Protein AF-A0A401LUI2-F1 (afdb_monomer)

pLDDT: mean 83.81, std 9.73, range [51.19, 94.62]

Organism: NCBI:txid2447885

Structure (mmCIF, N/CA/C/O backbone):
data_AF-A0A401LUI2-F1
#
_entry.id   AF-A0A401LUI2-F1
#
loop_
_atom_site.group_PDB
_atom_site.id
_atom_site.type_symbol
_atom_site.label_atom_id
_atom_site.label_alt_id
_atom_site.label_comp_id
_atom_site.label_asym_id
_atom_site.label_entity_id
_atom_site.label_seq_id
_atom_site.pdbx_PDB_ins_code
_atom_site.Cartn_x
_atom_site.Cartn_y
_atom_site.Cartn_z
_atom_site.occupancy
_atom_site.B_iso_or_equiv
_atom_site.auth_seq_id
_atom_site.auth_comp_id
_atom_site.auth_asym_id
_atom_site.auth_atom_id
_atom_site.pdbx_PDB_model_num
ATOM 1 N N . MET A 1 1 ? 36.816 33.691 -19.413 1.00 52.97 1 MET A N 1
ATOM 2 C CA . MET A 1 1 ? 35.595 33.108 -20.011 1.00 52.97 1 MET A CA 1
ATOM 3 C C . MET A 1 1 ? 35.764 31.602 -19.999 1.00 52.97 1 MET A C 1
ATOM 5 O O . MET A 1 1 ? 36.746 31.129 -20.551 1.00 52.97 1 MET A O 1
ATOM 9 N N . VAL A 1 2 ? 34.893 30.861 -19.313 1.00 60.41 2 VAL A N 1
ATOM 10 C CA . VAL A 1 2 ? 34.919 29.391 -19.371 1.00 60.41 2 VAL A CA 1
ATOM 11 C C . VAL A 1 2 ? 34.183 28.984 -20.643 1.00 60.41 2 VAL A C 1
ATOM 13 O O . VAL A 1 2 ? 33.012 29.319 -20.804 1.00 60.41 2 VAL A O 1
ATOM 16 N 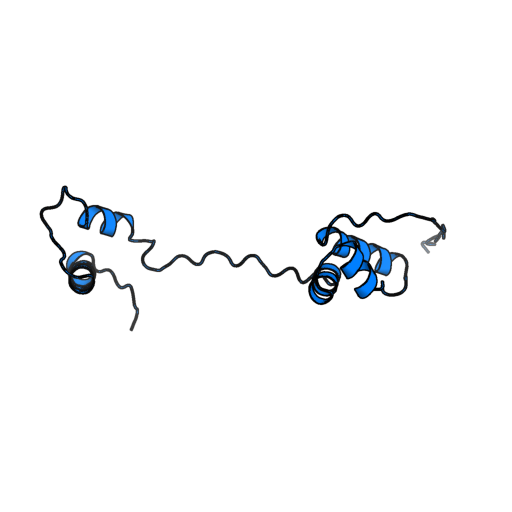N . ILE A 1 3 ? 34.879 28.324 -21.565 1.00 60.19 3 ILE A N 1
ATOM 17 C CA . ILE A 1 3 ? 34.274 27.770 -22.777 1.00 60.19 3 ILE A CA 1
ATOM 18 C C . ILE A 1 3 ? 33.823 26.354 -22.424 1.00 60.19 3 ILE A C 1
ATOM 20 O O . ILE A 1 3 ? 34.653 25.473 -22.219 1.00 60.19 3 ILE A O 1
ATOM 24 N N . ASN A 1 4 ? 32.511 26.140 -22.323 1.00 67.25 4 ASN A N 1
ATOM 25 C CA . ASN A 1 4 ? 31.960 24.791 -22.248 1.00 67.25 4 ASN A CA 1
ATOM 26 C C . ASN A 1 4 ? 31.992 24.181 -23.651 1.00 67.25 4 ASN A C 1
ATOM 28 O O . ASN A 1 4 ? 31.285 24.633 -24.549 1.00 67.25 4 ASN A O 1
ATOM 32 N N . MET A 1 5 ? 32.826 23.162 -23.834 1.00 74.38 5 MET A N 1
ATOM 33 C CA . MET A 1 5 ? 32.876 22.378 -25.062 1.00 74.38 5 MET A CA 1
ATOM 34 C C . MET A 1 5 ? 31.827 21.265 -24.979 1.00 74.38 5 MET A C 1
ATOM 36 O O . MET A 1 5 ? 31.950 20.353 -24.165 1.00 74.38 5 MET A O 1
ATOM 40 N N . ILE A 1 6 ? 30.782 21.355 -25.802 1.00 70.88 6 ILE A N 1
ATOM 41 C CA . ILE A 1 6 ? 29.720 20.345 -25.883 1.00 70.88 6 ILE A CA 1
ATOM 42 C C . ILE A 1 6 ? 30.080 19.381 -27.015 1.00 70.88 6 ILE A C 1
ATOM 44 O O . ILE A 1 6 ? 30.112 19.777 -28.178 1.00 70.88 6 ILE A O 1
ATOM 48 N N . TYR A 1 7 ? 30.360 18.123 -26.676 1.00 75.19 7 TYR A N 1
ATOM 49 C CA . TYR A 1 7 ? 30.565 17.049 -27.648 1.00 75.19 7 TYR A CA 1
ATOM 50 C C . TYR A 1 7 ? 29.266 16.251 -27.794 1.00 75.19 7 TYR A C 1
ATOM 52 O O . TYR A 1 7 ? 28.790 15.661 -26.826 1.00 75.19 7 TYR A O 1
ATOM 60 N N . MET A 1 8 ? 28.690 16.239 -28.996 1.00 63.62 8 MET A N 1
ATOM 61 C CA . MET A 1 8 ? 27.487 15.464 -29.308 1.00 63.62 8 MET A CA 1
ATOM 62 C C . MET A 1 8 ? 27.881 14.072 -29.802 1.00 63.62 8 MET A C 1
ATOM 64 O O . MET A 1 8 ? 28.540 13.943 -30.831 1.00 63.62 8 MET A O 1
ATOM 68 N N . ILE A 1 9 ? 27.466 13.030 -29.082 1.00 69.81 9 ILE A N 1
ATOM 69 C CA . ILE A 1 9 ? 27.685 11.629 -29.460 1.00 69.81 9 ILE A CA 1
ATOM 70 C C . ILE A 1 9 ? 26.316 10.995 -29.700 1.00 69.81 9 ILE A C 1
ATOM 72 O O . ILE A 1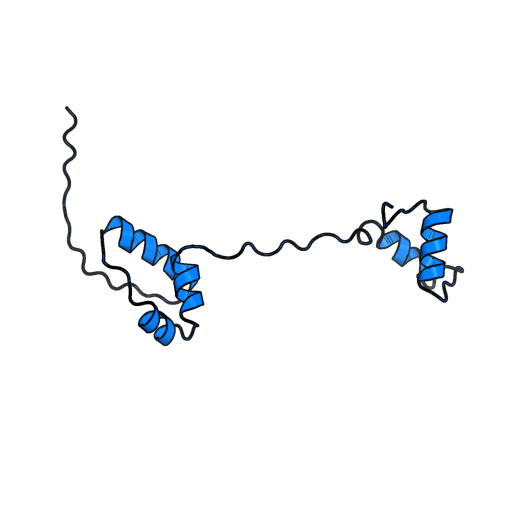 9 ? 25.449 11.048 -28.831 1.00 69.81 9 ILE A O 1
ATOM 76 N N . ASN A 1 10 ? 26.120 10.397 -30.875 1.00 63.28 10 ASN A N 1
ATOM 77 C CA . ASN A 1 10 ? 24.891 9.683 -31.210 1.00 63.28 10 ASN A CA 1
ATOM 78 C C . ASN A 1 10 ? 25.061 8.204 -30.835 1.00 63.28 10 ASN A C 1
ATOM 80 O O . ASN A 1 10 ? 25.787 7.474 -31.510 1.00 63.28 10 ASN A O 1
ATOM 84 N N . ILE A 1 11 ? 24.468 7.782 -29.717 1.00 67.69 11 ILE A N 1
ATOM 85 C CA . ILE A 1 11 ? 24.587 6.409 -29.214 1.00 67.69 11 ILE A CA 1
ATOM 86 C C . ILE A 1 11 ? 23.309 5.646 -29.570 1.00 67.69 11 ILE A C 1
ATOM 88 O O . ILE A 1 11 ? 22.253 5.882 -28.984 1.00 67.69 11 ILE A O 1
ATOM 92 N N . ASN A 1 12 ? 23.411 4.689 -30.492 1.00 65.62 12 ASN A N 1
ATOM 93 C CA . ASN A 1 12 ? 22.345 3.714 -30.716 1.00 65.62 12 ASN A CA 1
ATOM 94 C C . ASN A 1 12 ? 22.339 2.729 -29.542 1.00 65.62 12 ASN A C 1
ATOM 96 O O . ASN A 1 12 ? 23.217 1.873 -29.439 1.00 65.62 12 ASN A O 1
ATOM 100 N N . THR A 1 13 ? 21.375 2.884 -28.634 1.00 70.75 13 THR A N 1
ATOM 101 C CA . THR A 1 13 ? 21.223 2.028 -27.451 1.00 70.75 13 THR A CA 1
ATOM 102 C C . THR A 1 13 ? 19.873 1.332 -27.451 1.00 70.75 13 THR A C 1
ATOM 104 O O . THR A 1 13 ? 18.841 1.942 -27.723 1.00 70.75 13 THR A O 1
ATOM 107 N N . GLU A 1 14 ? 19.879 0.047 -27.112 1.00 77.19 14 GLU A N 1
ATOM 108 C CA . GLU A 1 14 ? 18.662 -0.712 -26.848 1.00 77.19 14 GLU A CA 1
ATOM 109 C C . GLU A 1 14 ? 18.291 -0.575 -25.368 1.00 77.19 14 GLU A C 1
ATOM 111 O O . GLU A 1 14 ? 19.095 -0.861 -24.476 1.00 77.19 14 GLU A O 1
ATOM 116 N N . ILE A 1 15 ? 17.065 -0.125 -25.090 1.00 79.50 15 ILE A N 1
ATOM 117 C CA . ILE A 1 15 ? 16.558 0.031 -23.723 1.00 79.50 15 ILE A CA 1
ATOM 118 C C . ILE A 1 15 ? 15.606 -1.123 -23.423 1.00 79.50 15 ILE A C 1
ATOM 120 O O . ILE A 1 15 ? 14.497 -1.188 -23.950 1.00 79.50 15 ILE A O 1
ATOM 124 N N . PHE A 1 16 ? 16.009 -2.009 -22.516 1.00 81.25 16 PHE A N 1
ATOM 125 C CA . PHE A 1 16 ? 15.157 -3.104 -22.058 1.00 81.25 16 PHE A CA 1
ATOM 126 C C . PHE A 1 16 ? 14.259 -2.652 -20.903 1.00 81.25 16 PHE A C 1
ATOM 128 O O . PHE A 1 16 ? 14.718 -2.474 -19.773 1.00 81.25 16 PHE A O 1
ATOM 135 N N . LEU A 1 17 ? 12.960 -2.513 -21.169 1.00 83.44 17 LEU A N 1
ATOM 136 C CA . LEU A 1 17 ? 11.947 -2.232 -20.151 1.00 83.44 17 LEU A CA 1
ATOM 137 C C . LEU A 1 17 ? 11.352 -3.552 -19.652 1.00 83.44 17 LEU A C 1
ATOM 139 O O . LEU A 1 17 ? 10.478 -4.128 -20.290 1.00 83.44 17 LEU A O 1
ATOM 143 N N . ARG A 1 18 ? 11.827 -4.050 -18.505 1.00 85.00 18 ARG A N 1
ATOM 144 C CA . ARG A 1 18 ? 11.314 -5.300 -17.907 1.00 85.00 18 ARG A CA 1
ATOM 145 C C . ARG A 1 18 ? 10.179 -5.048 -16.921 1.00 85.00 18 ARG A C 1
ATOM 147 O O . ARG A 1 18 ? 9.391 -5.945 -16.637 1.00 85.00 18 ARG A O 1
ATOM 154 N N . SER A 1 19 ? 10.113 -3.842 -16.358 1.00 88.19 19 SER A N 1
ATOM 155 C CA . SER A 1 19 ? 9.126 -3.481 -15.348 1.00 88.19 19 SER A CA 1
ATOM 156 C C . SER A 1 19 ? 8.604 -2.062 -15.532 1.00 88.19 19 SER A C 1
ATOM 158 O O . SER A 1 19 ? 9.293 -1.161 -16.002 1.00 88.19 19 SER A O 1
ATOM 160 N N . VAL A 1 20 ? 7.397 -1.825 -15.019 1.00 87.62 20 VAL A N 1
ATOM 161 C CA . VAL A 1 20 ? 6.779 -0.496 -14.932 1.00 87.62 20 VAL A CA 1
ATOM 162 C C . VAL A 1 20 ? 7.647 0.491 -14.126 1.00 87.62 20 VAL A C 1
ATOM 164 O O . VAL A 1 20 ? 7.602 1.696 -14.355 1.00 87.62 20 VAL A O 1
ATOM 167 N N . LYS A 1 21 ? 8.489 -0.005 -13.207 1.00 86.44 21 LYS A N 1
ATOM 168 C CA . LYS A 1 21 ? 9.443 0.822 -12.443 1.00 86.44 21 LYS A CA 1
ATOM 169 C C . LYS A 1 21 ? 10.531 1.454 -13.319 1.00 86.44 21 LYS A C 1
ATOM 171 O O . LYS A 1 21 ? 11.045 2.512 -12.961 1.00 86.44 21 LYS A O 1
ATOM 176 N N . ASP A 1 22 ? 10.857 0.842 -14.455 1.00 88.06 22 ASP A N 1
ATOM 177 C CA . ASP A 1 22 ? 11.899 1.334 -15.361 1.00 88.06 22 ASP A CA 1
ATOM 178 C C . ASP A 1 22 ? 11.428 2.545 -16.183 1.00 88.06 22 ASP A C 1
ATOM 180 O O . ASP A 1 22 ? 12.247 3.316 -16.679 1.00 88.06 22 ASP A O 1
ATOM 184 N N . LEU A 1 23 ? 10.115 2.792 -16.252 1.00 90.44 23 LEU A N 1
ATOM 185 C CA . LEU A 1 23 ? 9.537 3.912 -17.004 1.00 90.44 23 LEU A CA 1
ATOM 186 C C . LEU A 1 23 ? 9.950 5.285 -16.467 1.00 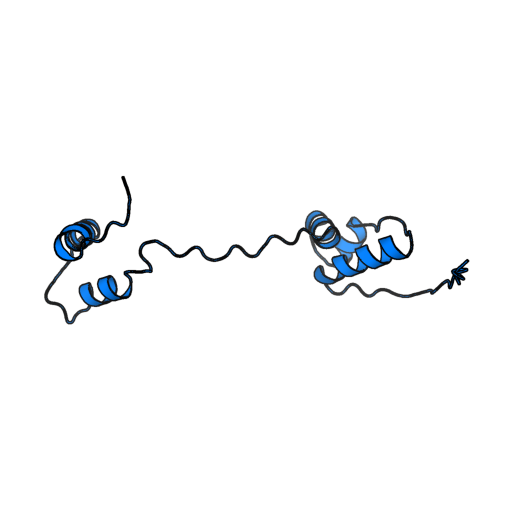90.44 23 LEU A C 1
ATOM 188 O O . LEU A 1 23 ? 10.047 6.235 -17.239 1.00 90.44 23 LEU A O 1
ATOM 192 N N . ASN A 1 24 ? 10.238 5.391 -15.169 1.00 87.44 24 ASN A N 1
ATOM 193 C CA . ASN A 1 24 ? 10.759 6.632 -14.598 1.00 87.44 24 ASN A CA 1
ATOM 194 C C . ASN A 1 24 ? 12.185 6.926 -15.106 1.00 87.44 24 ASN A C 1
ATOM 196 O O . ASN A 1 24 ? 12.540 8.071 -15.363 1.00 87.44 24 ASN A O 1
ATOM 200 N N . LYS A 1 25 ? 12.999 5.881 -15.318 1.00 87.56 25 LYS A N 1
ATOM 201 C CA . LYS A 1 25 ? 14.334 6.029 -15.919 1.00 87.56 25 LYS A CA 1
ATOM 202 C C . LYS A 1 25 ? 14.228 6.424 -17.390 1.00 87.56 25 LYS A C 1
ATOM 204 O O . LYS A 1 25 ? 14.989 7.270 -17.844 1.00 87.56 25 LYS A O 1
ATOM 209 N N . LEU A 1 26 ? 13.256 5.856 -18.110 1.00 89.38 26 LEU A N 1
ATOM 210 C CA . LEU A 1 26 ? 12.980 6.219 -19.501 1.00 89.38 26 LEU A CA 1
ATOM 211 C C . LEU A 1 26 ? 12.665 7.713 -19.641 1.00 89.38 26 LEU A C 1
ATOM 213 O O . LEU A 1 26 ? 13.176 8.350 -20.553 1.00 89.38 26 LEU A O 1
ATOM 217 N N . LYS A 1 27 ? 11.878 8.286 -18.722 1.00 90.31 27 LYS A N 1
ATOM 218 C CA . LYS A 1 27 ? 11.580 9.724 -18.724 1.00 90.31 27 LYS A CA 1
ATOM 219 C C . LYS A 1 27 ? 12.843 10.582 -18.634 1.00 90.31 27 LYS A C 1
ATOM 221 O O . LYS A 1 27 ? 13.006 11.487 -19.442 1.00 90.31 27 LYS A O 1
ATOM 226 N N . LEU A 1 28 ? 13.749 10.259 -17.708 1.00 87.75 28 LEU A N 1
ATOM 227 C CA . LEU A 1 28 ? 15.017 10.981 -17.558 1.00 87.75 28 LEU A CA 1
ATOM 228 C C . LEU A 1 28 ? 15.858 10.929 -18.840 1.00 87.75 28 LEU A C 1
ATOM 230 O O . LEU A 1 28 ? 16.420 11.938 -19.245 1.00 87.75 28 LEU A O 1
ATOM 234 N N . LEU A 1 29 ? 15.918 9.770 -19.501 1.00 87.62 29 LEU A N 1
ATOM 235 C CA . LEU A 1 29 ? 16.650 9.621 -20.762 1.00 87.62 29 LEU A CA 1
ATOM 236 C C . LEU A 1 29 ? 16.030 10.448 -21.891 1.00 87.62 29 LEU A C 1
ATOM 238 O O . LEU A 1 29 ? 16.761 11.073 -22.654 1.00 87.62 29 LEU A O 1
ATOM 242 N N . VAL A 1 30 ? 14.700 10.474 -21.980 1.00 89.12 30 VAL A N 1
ATOM 243 C CA . VAL A 1 30 ? 13.977 11.273 -22.976 1.00 89.12 30 VAL A CA 1
ATOM 244 C C . VAL A 1 30 ? 14.235 12.767 -22.765 1.00 89.12 30 VAL A C 1
ATOM 246 O O . VAL A 1 30 ? 14.510 13.476 -23.727 1.00 89.12 30 VAL A O 1
ATOM 249 N N . GLU A 1 31 ? 14.214 13.235 -21.515 1.00 88.12 31 GLU A N 1
ATOM 250 C CA . GLU A 1 31 ? 14.467 14.640 -21.168 1.00 88.12 31 GLU A CA 1
ATOM 251 C C . GLU A 1 31 ? 15.924 15.056 -21.418 1.00 88.12 31 GLU A C 1
ATOM 253 O O . GLU A 1 31 ? 16.164 16.105 -22.005 1.00 88.12 31 GLU A O 1
ATOM 258 N N . VAL A 1 32 ? 16.903 14.230 -21.030 1.00 86.31 32 VAL A N 1
ATOM 259 C CA . VAL A 1 32 ? 18.334 14.538 -21.220 1.00 86.31 32 VAL A CA 1
ATOM 260 C C . VAL A 1 32 ? 18.718 14.583 -22.700 1.00 86.31 32 VAL A C 1
ATOM 262 O O . VAL A 1 32 ? 19.550 15.399 -23.091 1.00 86.31 32 VAL A O 1
ATOM 265 N N . ASN A 1 33 ? 18.114 13.726 -23.525 1.00 83.62 33 ASN A N 1
ATOM 266 C CA . ASN A 1 33 ? 18.440 13.629 -24.947 1.00 83.62 33 ASN A CA 1
ATOM 267 C C . ASN A 1 33 ? 17.478 14.417 -25.855 1.00 83.62 33 ASN A C 1
ATOM 269 O O . ASN A 1 33 ? 17.602 14.324 -27.075 1.00 83.62 33 ASN A O 1
ATOM 273 N N . ASN A 1 34 ? 16.533 15.184 -25.292 1.00 84.69 34 ASN A N 1
ATOM 274 C CA . ASN A 1 34 ? 15.488 15.904 -26.034 1.00 84.69 34 ASN A CA 1
ATOM 275 C C . ASN A 1 34 ? 14.730 15.015 -27.039 1.00 84.69 34 ASN A C 1
ATOM 277 O O . ASN A 1 34 ? 14.466 15.421 -28.171 1.00 84.69 34 ASN A O 1
ATOM 281 N N . TRP A 1 35 ? 14.408 13.784 -26.642 1.00 85.69 35 TRP A N 1
ATOM 282 C CA . TRP A 1 35 ? 13.667 12.850 -27.488 1.00 85.69 35 TRP A CA 1
ATOM 283 C C . TRP A 1 35 ? 12.160 13.101 -27.444 1.00 85.69 35 TRP A C 1
ATOM 285 O O . TRP A 1 35 ? 11.613 13.647 -26.482 1.00 85.69 35 TRP A O 1
ATOM 295 N N . ASP A 1 36 ? 11.473 12.637 -28.487 1.00 87.44 36 ASP A N 1
ATOM 296 C CA . ASP A 1 36 ? 10.019 12.650 -28.532 1.00 87.44 36 ASP A CA 1
ATOM 297 C C . ASP A 1 36 ? 9.404 11.714 -27.491 1.00 87.44 36 ASP A C 1
ATOM 299 O O . ASP A 1 36 ? 9.979 10.715 -27.042 1.00 87.44 36 ASP A O 1
ATOM 303 N N . ARG A 1 37 ? 8.165 12.036 -27.116 1.00 87.12 37 ARG A N 1
ATOM 304 C CA . ARG A 1 37 ? 7.432 11.279 -26.107 1.00 87.12 37 ARG A CA 1
ATOM 305 C C . ARG A 1 37 ? 7.208 9.829 -26.567 1.00 87.12 37 ARG A C 1
ATOM 307 O O . ARG A 1 37 ? 6.646 9.614 -27.642 1.00 87.12 37 ARG A O 1
ATOM 314 N N . PRO A 1 38 ? 7.511 8.827 -25.722 1.00 90.69 38 PRO A N 1
ATOM 315 C CA . PRO A 1 38 ? 7.335 7.430 -26.094 1.00 90.69 38 PRO A CA 1
ATOM 316 C C . PRO A 1 38 ? 5.857 7.040 -26.241 1.00 90.69 38 PRO A C 1
ATOM 318 O O . PRO A 1 38 ? 4.963 7.566 -25.565 1.00 90.69 38 PRO A O 1
ATOM 321 N N . ASN A 1 39 ? 5.590 6.047 -27.092 1.00 93.56 39 ASN A N 1
ATOM 322 C CA . ASN A 1 39 ? 4.245 5.515 -27.294 1.00 93.56 39 ASN A CA 1
ATOM 323 C C . ASN A 1 39 ? 3.812 4.620 -26.121 1.00 93.56 39 ASN A C 1
ATOM 325 O O . ASN A 1 39 ? 4.043 3.411 -26.103 1.00 93.56 39 ASN A O 1
ATOM 329 N N . PHE A 1 40 ? 3.092 5.202 -25.162 1.00 94.06 40 PHE A N 1
ATOM 330 C CA . PHE A 1 40 ? 2.613 4.467 -23.986 1.00 94.06 40 PHE A CA 1
ATOM 331 C C . PHE A 1 40 ? 1.680 3.297 -24.294 1.00 94.06 40 PHE A C 1
ATOM 333 O O . PHE A 1 40 ? 1.592 2.381 -23.484 1.00 94.06 40 PHE A O 1
ATOM 340 N N . SER A 1 41 ? 0.960 3.319 -25.419 1.00 94.31 41 SER A N 1
ATOM 341 C CA . SER A 1 41 ? 0.049 2.220 -25.761 1.00 94.31 41 SER A CA 1
ATOM 342 C C . SER A 1 41 ? 0.816 0.994 -26.253 1.00 94.31 41 SER A C 1
ATOM 344 O O . SER A 1 41 ? 0.378 -0.122 -26.006 1.00 94.31 41 SER A O 1
ATOM 346 N N . ALA A 1 42 ? 1.953 1.187 -26.930 1.00 93.19 42 ALA A N 1
ATOM 347 C CA . ALA A 1 42 ? 2.835 0.091 -27.328 1.00 93.19 42 ALA A CA 1
ATOM 348 C C . ALA A 1 42 ? 3.492 -0.545 -26.094 1.00 93.19 42 ALA A C 1
ATOM 350 O O . ALA A 1 42 ? 3.313 -1.734 -25.850 1.00 93.19 42 ALA A O 1
ATOM 351 N N . ILE A 1 43 ? 4.097 0.288 -25.241 1.00 93.00 43 ILE A N 1
ATOM 352 C CA . ILE A 1 43 ? 4.728 -0.140 -23.983 1.00 93.00 43 ILE A CA 1
ATOM 353 C C . ILE A 1 43 ? 3.738 -0.889 -23.077 1.00 93.00 43 ILE A C 1
ATOM 355 O O . ILE A 1 43 ? 4.079 -1.893 -22.463 1.00 93.00 43 ILE A O 1
ATOM 359 N N . ALA A 1 44 ? 2.489 -0.422 -22.999 1.00 94.38 44 ALA A N 1
ATOM 360 C CA . ALA A 1 44 ? 1.433 -1.073 -22.226 1.00 94.38 44 ALA A CA 1
ATOM 361 C C . ALA A 1 44 ? 1.143 -2.508 -22.692 1.00 94.38 44 ALA A C 1
ATOM 363 O O . ALA A 1 44 ? 0.951 -3.388 -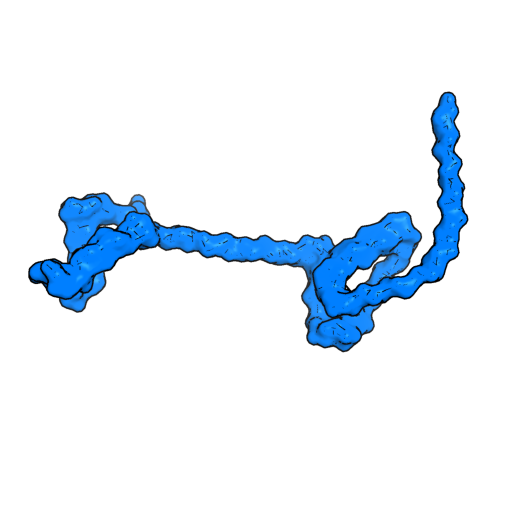21.856 1.00 94.38 44 ALA A O 1
ATOM 364 N N . ARG A 1 45 ? 1.132 -2.751 -24.010 1.00 94.62 45 ARG A N 1
ATOM 365 C CA . ARG A 1 45 ? 0.902 -4.088 -24.577 1.00 94.62 45 ARG A CA 1
ATOM 366 C C . ARG A 1 45 ? 2.073 -5.022 -24.299 1.00 94.62 45 ARG A C 1
ATOM 368 O O . ARG A 1 45 ? 1.836 -6.152 -23.894 1.00 94.62 45 ARG A O 1
ATOM 375 N N . GLU A 1 46 ? 3.303 -4.539 -24.463 1.00 92.06 46 GLU A N 1
ATOM 376 C CA . GLU A 1 46 ? 4.517 -5.323 -24.192 1.00 92.06 46 GLU A CA 1
ATOM 377 C C . GLU A 1 46 ? 4.648 -5.694 -22.712 1.00 92.06 46 GLU A C 1
ATOM 379 O O . GLU A 1 46 ? 4.972 -6.829 -22.379 1.00 92.06 46 GLU A O 1
ATOM 384 N N . LEU A 1 47 ? 4.343 -4.753 -21.814 1.00 91.31 47 LEU A N 1
ATOM 385 C CA . LEU A 1 47 ? 4.395 -4.975 -20.368 1.00 91.31 47 LEU A CA 1
ATOM 386 C C . LEU A 1 47 ? 3.136 -5.659 -19.804 1.00 91.31 47 LEU A C 1
ATOM 388 O O . LEU A 1 47 ? 3.110 -5.982 -18.617 1.00 91.31 47 LEU A O 1
ATOM 392 N N . GLY A 1 48 ? 2.079 -5.838 -20.604 1.00 92.75 48 GLY A N 1
ATOM 393 C CA . GLY A 1 48 ? 0.808 -6.418 -20.159 1.00 92.75 48 GLY A CA 1
ATOM 394 C C . GLY A 1 48 ? 0.079 -5.599 -19.083 1.00 92.75 48 GLY A C 1
ATOM 395 O O . GLY A 1 48 ? -0.596 -6.165 -18.226 1.00 92.75 48 GLY A O 1
ATOM 396 N N . VAL A 1 49 ? 0.221 -4.269 -19.087 1.00 92.69 49 VAL A N 1
ATOM 397 C CA . VAL A 1 49 ? -0.370 -3.367 -18.078 1.00 92.69 49 VAL A CA 1
ATOM 398 C C . VAL A 1 49 ? -1.249 -2.294 -18.712 1.00 92.69 49 VAL A C 1
ATOM 400 O O . VAL A 1 49 ? -1.080 -1.928 -19.869 1.00 92.69 49 VAL A O 1
ATOM 403 N N . ASP A 1 50 ? -2.178 -1.728 -17.939 1.00 94.12 50 ASP A N 1
ATOM 404 C CA . ASP A 1 50 ? -3.025 -0.630 -18.416 1.00 94.12 50 ASP A CA 1
ATOM 405 C C . ASP A 1 50 ? -2.203 0.616 -18.813 1.00 94.12 50 ASP A C 1
ATOM 407 O O . ASP A 1 50 ? -1.271 1.027 -18.111 1.00 94.12 50 ASP A O 1
ATOM 411 N N . ARG A 1 51 ? -2.595 1.288 -19.905 1.00 94.50 51 ARG A N 1
ATOM 412 C CA . ARG A 1 51 ? -1.917 2.495 -20.415 1.00 94.50 51 ARG A CA 1
ATOM 413 C C . ARG A 1 51 ? -1.809 3.601 -19.359 1.00 94.50 51 ARG A C 1
ATOM 415 O O . ARG A 1 51 ? -0.810 4.323 -19.330 1.00 94.50 51 ARG A O 1
ATOM 422 N N . ARG A 1 52 ? -2.823 3.780 -18.502 1.00 92.44 52 ARG A N 1
ATOM 423 C CA . ARG A 1 52 ? -2.800 4.809 -17.447 1.00 92.44 52 ARG A CA 1
ATOM 424 C C . ARG A 1 52 ? -1.748 4.471 -16.399 1.00 92.44 52 ARG A C 1
ATOM 426 O O . ARG A 1 52 ? -1.107 5.383 -15.886 1.00 92.44 52 ARG A O 1
ATOM 433 N N . THR A 1 53 ? -1.532 3.185 -16.130 1.00 91.88 53 THR A N 1
ATOM 434 C CA . THR A 1 53 ? -0.454 2.706 -15.258 1.00 91.88 53 THR A CA 1
ATOM 435 C C . THR A 1 53 ? 0.910 3.051 -15.849 1.00 91.88 53 THR A C 1
ATOM 437 O O . THR A 1 53 ? 1.708 3.676 -15.159 1.00 91.88 53 THR A O 1
ATOM 440 N N . VAL A 1 54 ? 1.150 2.773 -17.136 1.00 93.81 54 VAL A N 1
ATOM 441 C CA . VAL A 1 54 ? 2.399 3.165 -17.823 1.00 93.81 54 VAL A CA 1
ATOM 442 C C . VAL A 1 54 ? 2.641 4.668 -17.710 1.00 93.81 54 VAL A C 1
ATOM 444 O O . VAL A 1 54 ? 3.688 5.091 -17.227 1.00 93.81 54 VAL A O 1
ATOM 447 N N . LYS A 1 55 ? 1.647 5.485 -18.086 1.00 93.00 55 LYS A N 1
ATOM 448 C CA . LYS A 1 55 ? 1.757 6.950 -18.034 1.00 93.00 55 LYS A CA 1
ATOM 449 C C . LYS A 1 55 ? 2.068 7.446 -16.618 1.00 93.00 55 LYS A C 1
ATOM 451 O O . LYS A 1 55 ? 2.956 8.265 -16.436 1.00 93.00 55 LYS A O 1
ATOM 456 N N . LYS A 1 56 ? 1.372 6.918 -15.613 1.00 91.31 56 LYS A N 1
ATOM 457 C CA . LYS A 1 56 ? 1.554 7.294 -14.208 1.00 91.31 56 LYS A CA 1
ATOM 458 C C . LYS A 1 56 ? 2.964 6.993 -13.693 1.00 91.31 56 LYS A C 1
ATOM 460 O O . LYS A 1 56 ? 3.546 7.815 -12.993 1.00 91.31 56 LYS A O 1
ATOM 465 N N . TYR A 1 57 ? 3.505 5.823 -14.025 1.00 91.31 57 TYR A N 1
ATOM 466 C CA . TYR A 1 57 ? 4.864 5.447 -13.631 1.00 91.31 57 TYR A CA 1
ATOM 467 C C . TYR A 1 57 ? 5.936 6.201 -14.419 1.00 91.31 57 TYR A C 1
ATOM 469 O O . TYR A 1 57 ? 6.967 6.533 -13.843 1.00 91.31 57 TYR A O 1
ATOM 477 N N . TYR A 1 58 ? 5.681 6.503 -15.695 1.00 92.31 58 TYR A N 1
ATOM 478 C CA . TYR A 1 58 ? 6.528 7.387 -16.493 1.00 92.31 58 TYR A CA 1
ATOM 479 C C . TYR A 1 58 ? 6.589 8.789 -15.882 1.00 92.31 58 TYR A C 1
ATOM 481 O O . TYR A 1 58 ? 7.669 9.325 -15.681 1.00 92.31 58 TYR A O 1
ATOM 489 N N . ASP A 1 59 ? 5.441 9.366 -15.515 1.00 89.81 59 ASP A N 1
ATOM 490 C CA . ASP A 1 59 ? 5.366 10.713 -14.943 1.00 89.81 59 ASP A CA 1
ATOM 491 C C . ASP A 1 59 ? 5.944 10.790 -13.508 1.00 89.81 59 ASP A C 1
ATOM 493 O O . ASP A 1 59 ? 6.188 11.892 -13.016 1.00 89.81 59 ASP A O 1
ATOM 497 N N . GLY A 1 60 ? 6.211 9.647 -12.860 1.00 84.00 60 GLY A N 1
ATOM 498 C CA . GLY A 1 60 ? 6.756 9.562 -11.500 1.00 84.00 60 GLY A CA 1
ATOM 499 C C . GLY A 1 60 ? 5.702 9.658 -10.390 1.00 84.00 60 GLY A C 1
ATOM 500 O O . GLY A 1 60 ? 6.052 9.706 -9.211 1.00 84.00 60 GLY A O 1
ATOM 501 N N . ASP A 1 61 ? 4.409 9.634 -10.731 1.00 75.81 61 ASP A N 1
ATOM 502 C CA . ASP A 1 61 ? 3.289 9.739 -9.783 1.00 75.81 61 ASP A CA 1
ATOM 503 C C . ASP A 1 61 ? 2.979 8.386 -9.113 1.00 75.81 61 ASP A C 1
ATOM 505 O O . ASP A 1 61 ? 1.870 7.842 -9.153 1.00 75.81 61 ASP A O 1
ATOM 509 N N . ILE A 1 62 ? 3.992 7.772 -8.503 1.00 75.81 62 ILE A N 1
ATOM 510 C CA . ILE A 1 62 ? 3.806 6.551 -7.723 1.00 75.81 62 ILE A CA 1
ATOM 511 C C . ILE A 1 62 ? 3.132 6.960 -6.413 1.00 75.81 62 ILE A C 1
ATOM 513 O O . ILE A 1 62 ? 3.757 7.553 -5.534 1.00 75.81 62 ILE A O 1
ATOM 517 N N . LYS A 1 63 ? 1.832 6.648 -6.286 1.00 70.31 63 LYS A N 1
ATOM 518 C CA . LYS A 1 63 ? 1.058 6.874 -5.054 1.00 70.31 63 LYS A CA 1
ATOM 519 C C . LYS A 1 63 ? 1.897 6.444 -3.850 1.00 70.31 63 LYS A C 1
ATOM 521 O O . LYS A 1 63 ? 2.299 5.284 -3.766 1.00 70.31 63 LYS A O 1
ATOM 526 N N . LYS A 1 64 ? 2.106 7.369 -2.908 1.00 68.75 64 LYS A N 1
ATOM 527 C CA . LYS A 1 64 ? 2.694 7.058 -1.601 1.00 68.75 64 LYS A CA 1
ATOM 528 C C . LYS A 1 64 ? 1.956 5.851 -1.026 1.00 68.75 64 LYS A C 1
ATOM 530 O O . LYS A 1 64 ? 0.721 5.848 -0.996 1.00 68.75 64 LYS A O 1
ATOM 535 N N . VAL A 1 65 ? 2.704 4.840 -0.582 1.00 76.50 65 VAL A N 1
ATOM 536 C CA . VAL A 1 65 ? 2.131 3.736 0.193 1.00 76.50 65 VAL A CA 1
ATOM 537 C C . VAL A 1 65 ? 1.352 4.376 1.336 1.00 76.50 65 VAL A C 1
ATOM 539 O O . VAL A 1 65 ? 1.907 5.174 2.098 1.00 76.50 65 VAL A O 1
ATOM 542 N N . ARG A 1 66 ? 0.041 4.114 1.402 1.00 74.38 66 ARG A N 1
ATOM 543 C CA . ARG A 1 66 ? -0.782 4.620 2.501 1.00 74.38 66 ARG A CA 1
ATOM 544 C C . ARG A 1 66 ? -0.195 4.034 3.778 1.00 74.38 66 ARG A C 1
ATOM 546 O O . ARG A 1 66 ? -0.258 2.825 3.973 1.00 74.38 66 ARG A O 1
ATOM 553 N N . LYS A 1 67 ? 0.405 4.880 4.617 1.00 77.44 67 LYS A N 1
ATOM 554 C CA . LYS A 1 67 ? 0.840 4.460 5.950 1.00 77.44 67 LYS A CA 1
ATOM 555 C C . LYS A 1 67 ? -0.391 3.936 6.687 1.00 77.44 67 LYS A C 1
ATOM 557 O O . LYS A 1 67 ? -1.434 4.595 6.665 1.00 77.44 67 LYS A O 1
ATOM 562 N N . SER A 1 68 ? -0.278 2.769 7.313 1.00 79.62 68 SER A N 1
ATOM 563 C CA . SER A 1 68 ? -1.313 2.270 8.213 1.00 79.62 68 SER A CA 1
ATOM 564 C C . SER A 1 68 ? -1.494 3.296 9.327 1.00 79.62 68 SER A C 1
ATOM 566 O O . SER A 1 68 ? -0.567 3.590 10.083 1.00 79.62 68 SER A O 1
ATOM 568 N N . LYS A 1 69 ? -2.673 3.915 9.383 1.00 82.31 69 LYS A N 1
ATOM 569 C CA . LYS A 1 69 ? -2.996 4.861 10.445 1.00 82.31 69 LYS A CA 1
ATOM 570 C C . LYS A 1 69 ? -3.298 4.054 11.701 1.00 82.31 69 LYS A C 1
ATOM 572 O O . LYS A 1 69 ? -4.229 3.255 11.677 1.00 82.31 69 LYS A O 1
ATOM 577 N N . LYS A 1 70 ? -2.536 4.295 12.771 1.00 84.69 70 LYS A N 1
ATOM 578 C CA . LYS A 1 70 ? -2.814 3.729 14.094 1.00 84.69 70 LYS A CA 1
ATOM 579 C C . LYS A 1 70 ? -4.246 4.090 14.505 1.00 84.69 70 LYS A C 1
ATOM 581 O O . LYS A 1 70 ? -4.636 5.263 14.434 1.00 84.69 70 LYS A O 1
ATOM 586 N N . SER A 1 71 ? -5.041 3.090 14.864 1.00 83.50 71 SER A N 1
ATOM 587 C CA . SER A 1 71 ? -6.353 3.296 15.466 1.00 83.50 71 SER A CA 1
ATOM 588 C C . SER A 1 71 ? -6.177 3.844 16.877 1.00 83.50 71 SER A C 1
ATOM 590 O O . SER A 1 71 ? -5.197 3.561 17.558 1.00 83.50 71 SER A O 1
ATOM 592 N N . LYS A 1 72 ? -7.168 4.590 17.366 1.00 83.25 72 LYS A N 1
ATOM 593 C CA . LYS A 1 72 ? -7.166 5.080 18.753 1.00 83.25 72 LYS A CA 1
ATOM 594 C C . LYS A 1 72 ? -7.249 3.951 19.785 1.00 83.25 72 LYS A C 1
ATOM 596 O O . LYS A 1 72 ? -6.998 4.188 20.956 1.00 83.25 72 LYS A O 1
ATOM 601 N N . ILE A 1 73 ? -7.675 2.761 19.359 1.00 84.31 73 ILE A N 1
ATOM 602 C CA . ILE A 1 73 ? -7.799 1.574 20.213 1.00 84.31 73 ILE A CA 1
ATOM 603 C C . ILE A 1 73 ? -6.457 0.845 20.331 1.00 84.31 73 ILE A C 1
ATOM 605 O O . ILE A 1 73 ? -6.227 0.188 21.338 1.00 84.31 73 ILE A O 1
ATOM 609 N N . ASP A 1 74 ? -5.559 1.001 19.353 1.00 87.38 74 ASP A N 1
ATOM 610 C CA . ASP A 1 74 ? -4.290 0.264 19.310 1.00 87.38 74 ASP A CA 1
ATOM 611 C C . ASP A 1 74 ? -3.400 0.589 20.519 1.00 87.38 74 ASP A C 1
ATOM 613 O O . ASP A 1 74 ? -2.659 -0.268 20.981 1.00 87.38 74 ASP A O 1
ATOM 617 N N . ASP A 1 75 ? -3.496 1.807 21.066 1.00 88.31 75 ASP A N 1
ATOM 618 C CA . ASP A 1 75 ? -2.803 2.206 22.304 1.00 88.31 75 ASP A CA 1
ATOM 619 C C . ASP A 1 75 ? -3.280 1.432 23.547 1.00 88.31 75 ASP A C 1
ATOM 621 O O . ASP A 1 75 ? -2.589 1.395 24.559 1.00 88.31 75 ASP A O 1
ATOM 625 N N . PHE A 1 76 ? -4.467 0.827 23.484 1.00 89.25 76 PHE A N 1
ATOM 626 C CA . PHE A 1 76 ? -5.126 0.152 24.604 1.00 89.25 76 PHE A CA 1
ATOM 627 C C . PHE A 1 76 ? -5.308 -1.347 24.363 1.00 89.25 76 PHE A C 1
ATOM 629 O O . PHE A 1 76 ? -6.039 -1.995 25.114 1.00 89.25 76 PHE A O 1
ATOM 636 N N . TYR A 1 77 ? -4.670 -1.895 23.326 1.00 90.31 77 TYR A N 1
ATOM 637 C CA . TYR A 1 77 ? -4.815 -3.297 22.950 1.00 90.31 77 TYR A CA 1
ATOM 638 C C . TYR A 1 77 ? -4.477 -4.231 24.116 1.00 90.31 77 TYR A C 1
ATOM 640 O O . TYR A 1 77 ? -5.284 -5.090 24.454 1.00 90.31 77 TYR A O 1
ATOM 648 N N . ASP A 1 78 ? -3.355 -3.994 24.796 1.00 91.50 78 ASP A N 1
ATOM 649 C CA . ASP A 1 78 ? -2.898 -4.840 25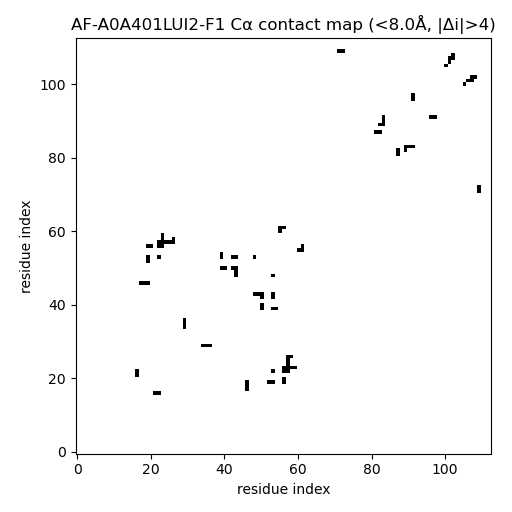.904 1.00 91.50 78 ASP A CA 1
ATOM 650 C C . ASP A 1 78 ? -3.870 -4.814 27.089 1.00 91.50 78 ASP A C 1
ATOM 652 O O . ASP A 1 78 ? -4.176 -5.848 27.679 1.00 91.50 78 ASP A O 1
ATOM 656 N N . ILE A 1 79 ? -4.428 -3.637 27.395 1.00 89.81 79 ILE A N 1
ATOM 657 C CA . ILE A 1 79 ? -5.419 -3.469 28.465 1.00 89.81 79 ILE A CA 1
ATOM 658 C C . ILE A 1 79 ? -6.698 -4.236 28.124 1.00 89.81 79 ILE A C 1
ATOM 660 O O . ILE A 1 79 ? -7.250 -4.930 28.974 1.00 89.81 79 ILE A O 1
ATOM 664 N N . ILE A 1 80 ? -7.177 -4.111 26.884 1.00 90.25 80 ILE A N 1
ATOM 665 C CA . ILE A 1 80 ? -8.385 -4.803 26.423 1.00 90.25 80 ILE A CA 1
ATOM 666 C C . ILE A 1 80 ? -8.155 -6.316 26.394 1.00 90.25 80 ILE A C 1
ATOM 668 O O . ILE A 1 80 ? -9.030 -7.063 26.817 1.00 90.25 80 ILE A O 1
ATOM 672 N N . SER A 1 81 ? -6.983 -6.755 25.934 1.00 91.69 81 SER A N 1
ATOM 673 C CA . SER A 1 81 ? -6.597 -8.165 25.879 1.00 91.69 81 SER A CA 1
ATOM 674 C C . SER A 1 81 ? -6.551 -8.781 27.278 1.00 91.69 81 SER A C 1
ATOM 676 O O . SER A 1 81 ? -7.155 -9.822 27.512 1.00 91.69 81 SER A O 1
ATOM 678 N N . SER A 1 82 ? -5.931 -8.089 28.240 1.00 90.69 82 SER A N 1
ATOM 679 C CA . SER A 1 82 ? -5.897 -8.521 29.641 1.00 90.69 82 SER A CA 1
ATOM 680 C C . SER A 1 82 ? -7.300 -8.627 30.248 1.00 90.69 82 SER A C 1
ATOM 682 O O . SER A 1 82 ? -7.596 -9.625 30.891 1.00 90.69 82 SER A O 1
ATOM 684 N N . LEU A 1 83 ? -8.186 -7.655 29.992 1.00 89.94 83 LEU A N 1
ATOM 685 C CA . LEU A 1 83 ? -9.569 -7.644 30.500 1.00 89.94 83 LEU A CA 1
ATOM 686 C C . LEU A 1 83 ? -10.491 -8.696 29.875 1.00 89.94 83 LEU A C 1
ATOM 688 O O . LEU A 1 83 ? -11.558 -8.962 30.414 1.00 89.94 83 LEU A O 1
ATOM 692 N N . LEU A 1 84 ? -10.135 -9.213 28.701 1.00 89.88 84 LEU A N 1
ATOM 693 C CA . LEU A 1 84 ? -10.882 -10.262 28.006 1.00 89.88 84 LEU A CA 1
ATOM 694 C C . LEU A 1 84 ? -10.212 -11.636 28.152 1.00 89.88 84 LEU A C 1
ATOM 696 O O . LEU A 1 84 ? -10.667 -12.600 27.536 1.00 89.88 84 LEU A O 1
ATOM 700 N N . SER A 1 85 ? -9.135 -11.726 28.936 1.00 90.50 85 SER A N 1
ATOM 701 C CA . SER A 1 85 ? -8.446 -12.983 29.211 1.00 90.50 85 SER A CA 1
ATOM 702 C C . SER A 1 85 ? -9.305 -13.888 30.093 1.00 90.50 85 SER A C 1
ATOM 704 O O . SER A 1 85 ? -9.993 -13.418 31.001 1.00 90.50 85 SER A O 1
ATOM 706 N N . ALA A 1 86 ? -9.203 -15.200 29.871 1.00 82.69 86 ALA A N 1
ATOM 707 C CA . ALA A 1 86 ? -9.887 -16.223 30.665 1.00 82.69 86 ALA A CA 1
ATOM 708 C C . ALA A 1 86 ? -9.443 -16.251 32.140 1.00 82.69 86 ALA A C 1
ATOM 710 O O . ALA A 1 86 ? -10.131 -16.824 32.976 1.00 82.69 86 ALA A O 1
ATOM 711 N N . GLU A 1 87 ? -8.305 -15.630 32.454 1.00 82.81 87 GLU A N 1
ATOM 712 C CA . GLU A 1 87 ? -7.782 -15.489 33.818 1.00 82.81 87 GLU A CA 1
ATOM 713 C C . GLU A 1 87 ? -8.514 -14.413 34.632 1.00 82.81 87 GLU A C 1
ATOM 715 O O . GLU A 1 87 ? -8.314 -14.311 35.839 1.00 82.81 87 GLU A O 1
ATOM 720 N N . THR A 1 88 ? -9.335 -13.581 33.985 1.00 81.88 88 THR A N 1
ATOM 721 C CA . THR A 1 88 ? -10.067 -12.510 34.663 1.00 81.88 88 THR A CA 1
ATOM 722 C C . THR A 1 88 ? -11.499 -12.921 34.986 1.00 81.88 88 THR A C 1
ATOM 724 O O . THR A 1 88 ? -12.238 -13.384 34.122 1.00 81.88 88 THR A O 1
ATOM 727 N N . ASP A 1 89 ? -11.932 -12.653 36.220 1.00 81.62 89 ASP A N 1
ATOM 728 C CA . ASP A 1 89 ? -13.315 -12.901 36.664 1.00 81.62 89 ASP A CA 1
ATOM 729 C C . ASP A 1 89 ? -14.336 -11.933 36.025 1.00 81.62 89 ASP A C 1
ATOM 731 O O . ASP A 1 89 ? -15.551 -12.063 36.201 1.00 81.62 89 ASP A O 1
ATOM 735 N N . GLN A 1 90 ? -13.864 -10.910 35.303 1.00 81.81 90 GLN A N 1
ATOM 736 C CA . GLN A 1 90 ? -14.712 -9.898 34.679 1.00 81.81 90 GLN A CA 1
ATOM 737 C C . GLN A 1 90 ? -15.220 -10.352 33.311 1.00 81.81 90 GLN A C 1
ATOM 739 O O . GLN A 1 90 ? -14.491 -10.380 32.326 1.00 81.81 90 GLN A O 1
ATOM 744 N N . ILE A 1 91 ? -16.527 -10.607 33.228 1.00 86.44 91 ILE A N 1
ATOM 745 C CA . ILE A 1 91 ? -17.190 -11.006 31.983 1.00 86.44 91 ILE A CA 1
ATOM 746 C C . ILE A 1 91 ? -17.932 -9.813 31.369 1.00 86.44 91 ILE A C 1
ATOM 748 O O . ILE A 1 91 ? -18.883 -9.271 31.942 1.00 86.44 91 ILE A O 1
ATOM 752 N N . PHE A 1 92 ? -17.542 -9.429 30.151 1.00 89.50 92 PHE A N 1
ATOM 753 C CA . PHE A 1 92 ? -18.215 -8.388 29.370 1.00 89.50 92 PHE A CA 1
ATOM 754 C C . PHE A 1 92 ? -19.070 -8.997 28.253 1.00 89.50 92 PHE A C 1
ATOM 756 O O . PHE A 1 92 ? -18.594 -9.219 27.144 1.00 89.50 92 PHE A O 1
ATOM 763 N N . TYR A 1 93 ? -20.366 -9.186 28.511 1.00 88.94 93 TYR A N 1
ATOM 764 C CA . TYR A 1 93 ? -21.311 -9.733 27.521 1.00 88.94 93 TYR A CA 1
ATOM 765 C C . TYR A 1 93 ? -21.448 -8.887 26.244 1.00 88.94 93 TYR A C 1
ATOM 767 O O . TYR A 1 93 ? -21.739 -9.413 25.173 1.00 88.94 93 TYR A O 1
ATOM 775 N N . TYR A 1 94 ? -21.234 -7.571 26.340 1.00 92.31 94 TYR A N 1
ATOM 776 C CA . TYR A 1 94 ? -21.379 -6.647 25.216 1.00 92.31 94 TYR A CA 1
ATOM 777 C C . TYR A 1 94 ? -20.188 -5.698 25.106 1.00 92.31 94 TYR A C 1
ATOM 779 O O . TYR A 1 94 ? -19.679 -5.185 26.105 1.00 92.31 94 TYR A O 1
ATOM 787 N N . LYS A 1 95 ? -19.830 -5.340 23.866 1.00 88.94 95 LYS A N 1
ATOM 788 C CA . LYS A 1 95 ? -18.795 -4.327 23.576 1.00 88.94 95 LYS A CA 1
ATOM 789 C C . LYS A 1 95 ? -19.091 -2.976 24.241 1.00 88.94 95 LYS A C 1
ATOM 791 O O . LYS A 1 95 ? -18.174 -2.274 24.654 1.00 88.94 95 LYS A O 1
ATOM 796 N N . SER A 1 96 ? -20.367 -2.617 24.381 1.00 89.62 96 SER A N 1
ATOM 797 C CA . SER A 1 96 ? -20.802 -1.394 25.065 1.00 89.62 96 SER A CA 1
ATOM 798 C C . SER A 1 96 ? -20.504 -1.418 26.568 1.00 89.62 96 SER A C 1
ATOM 800 O O . SER A 1 96 ? -20.146 -0.383 27.126 1.00 89.62 96 SER A O 1
ATOM 802 N N . HIS A 1 97 ? -20.615 -2.579 27.222 1.00 91.69 97 HIS A N 1
ATOM 803 C CA . HIS A 1 97 ? -20.286 -2.740 28.640 1.0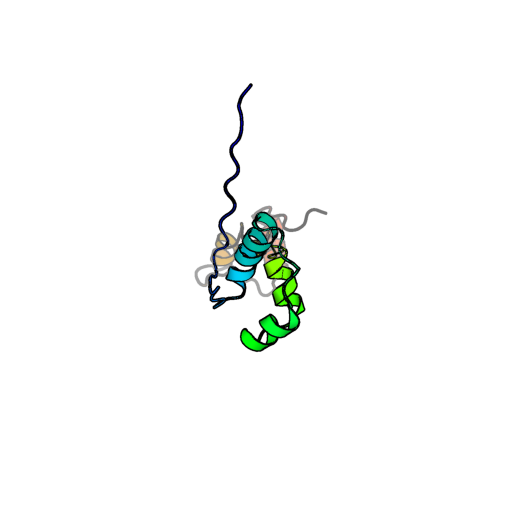0 91.69 97 HIS A CA 1
ATOM 804 C C . HIS A 1 97 ? -18.782 -2.603 28.865 1.00 91.69 97 HIS A C 1
ATOM 806 O O . HIS A 1 97 ? -18.377 -1.821 29.723 1.00 91.69 97 HIS A O 1
ATOM 812 N N . LEU A 1 98 ? -17.969 -3.258 28.028 1.00 90.50 98 LEU A N 1
ATOM 813 C CA . LEU A 1 98 ? -16.517 -3.077 28.028 1.00 90.50 98 LEU A CA 1
ATOM 814 C C . LEU A 1 98 ? -16.146 -1.600 27.831 1.00 90.50 98 LEU A C 1
ATOM 816 O O . LEU A 1 98 ? -15.364 -1.051 28.598 1.00 90.50 98 LEU A O 1
ATOM 820 N N . TYR A 1 99 ? -16.756 -0.912 26.861 1.00 89.81 99 TYR A N 1
ATOM 821 C CA . TYR A 1 99 ? -16.491 0.511 26.637 1.00 89.81 99 TYR A CA 1
ATOM 822 C C . TYR A 1 99 ? -16.844 1.379 27.855 1.00 89.81 99 TYR A C 1
ATOM 824 O O . TYR A 1 99 ? -16.037 2.208 28.269 1.00 89.81 99 TYR A O 1
ATOM 832 N N . ARG A 1 100 ? -18.020 1.178 28.466 1.00 89.19 100 ARG A N 1
ATOM 833 C CA . ARG A 1 100 ? -18.422 1.901 29.689 1.00 89.19 100 ARG A CA 1
ATOM 834 C C . ARG A 1 100 ? -17.437 1.659 30.831 1.00 89.19 100 ARG A C 1
ATOM 836 O O . ARG A 1 100 ? -17.082 2.608 31.524 1.00 89.19 100 ARG A O 1
ATOM 843 N N . TYR A 1 101 ? -16.971 0.423 30.991 1.00 90.69 101 TYR A N 1
ATOM 844 C CA . TYR A 1 101 ? -15.961 0.065 31.983 1.00 90.69 101 TYR A CA 1
ATOM 845 C C . TYR A 1 101 ? -14.621 0.768 31.720 1.00 90.69 101 TYR A C 1
ATOM 847 O O . TYR A 1 101 ? -14.088 1.426 32.611 1.00 90.69 101 TYR A O 1
ATOM 855 N N . LEU A 1 102 ? -14.113 0.725 30.484 1.00 89.38 102 LEU A N 1
ATOM 856 C CA . LEU A 1 102 ? -12.868 1.396 30.086 1.00 89.38 102 LEU A CA 1
ATOM 857 C C . LEU A 1 102 ? -12.928 2.918 30.300 1.00 89.38 102 LEU A C 1
ATOM 859 O O . LEU A 1 102 ? -11.944 3.532 30.715 1.00 89.38 102 LEU A O 1
ATOM 863 N N . VAL A 1 103 ? -14.085 3.535 30.051 1.00 89.75 103 VAL A N 1
ATOM 864 C CA . VAL A 1 103 ? -14.306 4.966 30.302 1.00 89.75 103 VAL A CA 1
ATOM 865 C C . VAL A 1 103 ? -14.358 5.266 31.804 1.00 89.75 103 VAL A C 1
ATOM 867 O O . VAL A 1 103 ? -13.789 6.270 32.233 1.00 89.75 103 VAL A O 1
ATOM 870 N N . ARG A 1 104 ? -15.024 4.419 32.602 1.00 87.12 104 ARG A N 1
ATOM 871 C CA . ARG A 1 104 ? -15.230 4.634 34.044 1.00 87.12 104 ARG A CA 1
ATOM 872 C C . ARG A 1 104 ? -13.964 4.376 34.860 1.00 87.12 104 ARG A C 1
ATOM 874 O O . ARG A 1 104 ? -13.534 5.256 35.596 1.00 87.12 104 ARG A O 1
ATOM 881 N N . GLU A 1 105 ? -13.364 3.200 34.700 1.00 87.25 105 GLU A N 1
ATOM 882 C CA . GLU A 1 105 ? -12.247 2.733 35.532 1.00 87.25 105 GLU A CA 1
ATOM 883 C C . GLU A 1 105 ? -10.890 3.157 34.973 1.00 87.25 105 GLU A C 1
ATOM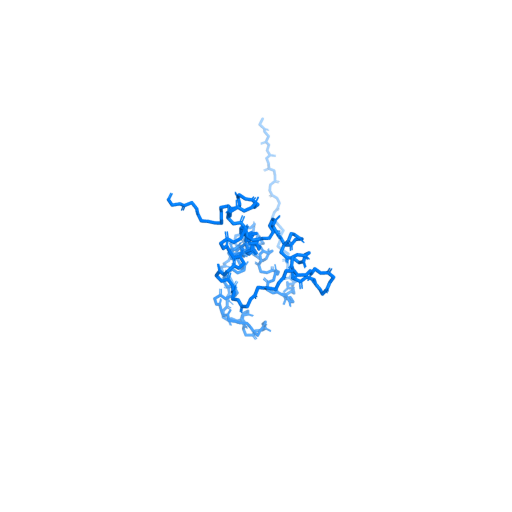 885 O O . GLU A 1 105 ? -10.012 3.613 35.700 1.00 87.25 105 GLU A O 1
ATOM 890 N N . LYS A 1 106 ? -10.708 3.023 33.655 1.00 82.62 106 LYS A N 1
ATOM 891 C CA . LYS A 1 106 ? -9.421 3.284 32.992 1.00 82.62 106 LYS A CA 1
ATOM 892 C C . LYS A 1 106 ? -9.328 4.698 32.405 1.00 82.62 106 LYS A C 1
ATOM 894 O O . LYS A 1 106 ? -8.310 5.044 31.815 1.00 82.62 106 LYS A O 1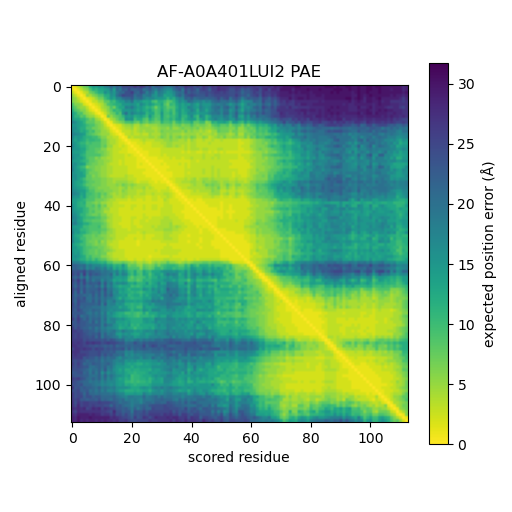
ATOM 899 N N . ARG A 1 107 ? -10.376 5.524 32.567 1.00 81.00 107 ARG A N 1
ATOM 900 C CA . ARG A 1 107 ? -10.488 6.910 32.058 1.00 81.00 107 ARG A CA 1
ATOM 901 C C . ARG A 1 107 ? -10.159 7.058 30.562 1.00 81.00 107 ARG A C 1
ATOM 903 O O . ARG A 1 107 ? -9.740 8.127 30.116 1.00 81.00 107 ARG A O 1
ATOM 910 N N . ILE A 1 108 ? -10.377 6.008 29.767 1.00 82.31 108 ILE A N 1
ATOM 911 C CA . ILE A 1 108 ? -10.065 5.999 28.333 1.00 82.31 108 ILE A CA 1
ATOM 912 C C . ILE A 1 108 ? -11.124 6.806 27.574 1.00 82.31 108 ILE A C 1
ATOM 914 O O . ILE A 1 108 ? -12.320 6.551 27.695 1.00 82.31 108 ILE A O 1
ATOM 918 N N . ARG A 1 109 ? -10.696 7.765 26.744 1.00 74.44 109 ARG A N 1
ATOM 919 C CA . ARG A 1 109 ? -11.581 8.534 25.848 1.00 74.44 109 ARG A CA 1
ATOM 920 C C . ARG A 1 109 ? -11.220 8.276 24.387 1.00 74.44 109 ARG A C 1
ATOM 922 O O . ARG A 1 109 ? -10.410 8.989 23.801 1.00 74.44 109 ARG A O 1
ATOM 929 N N . LEU A 1 110 ? -11.858 7.271 23.783 1.00 69.62 110 LEU A N 1
ATOM 930 C CA . LEU A 1 110 ? -11.654 6.917 22.367 1.00 69.62 110 LEU A CA 1
ATOM 931 C C . LEU A 1 110 ? -12.233 7.973 21.406 1.00 69.62 110 LEU A C 1
ATOM 933 O O . LEU A 1 110 ? -11.738 8.167 20.294 1.00 69.62 110 LEU A O 1
ATOM 937 N N . PHE A 1 111 ? -13.250 8.720 21.832 1.00 66.06 111 PHE A N 1
ATOM 938 C CA . PHE A 1 111 ? -13.882 9.762 21.026 1.00 66.06 111 PHE A CA 1
ATOM 939 C C . PHE A 1 111 ? -13.887 11.071 21.823 1.00 66.06 111 PHE A C 1
ATOM 941 O O . PHE A 1 111 ? -14.508 11.153 22.880 1.00 66.06 111 PHE A O 1
ATOM 948 N N . LYS A 1 112 ? -13.145 12.083 21.345 1.00 58.59 112 LYS A N 1
ATOM 949 C CA . LYS A 1 112 ? -13.339 13.465 21.802 1.00 58.59 112 LYS A CA 1
ATOM 950 C C . LYS A 1 112 ? -14.688 13.913 21.240 1.00 58.59 112 LYS A C 1
ATOM 952 O O . LYS A 1 112 ? -14.909 13.740 20.041 1.00 58.59 112 LYS A O 1
ATOM 957 N N . LYS A 1 113 ? -15.570 14.369 22.125 1.00 51.19 113 LYS A N 1
ATOM 958 C CA . LYS A 1 113 ? -16.791 15.081 21.754 1.00 51.19 113 LYS A CA 1
ATOM 959 C C . LYS A 1 113 ? -16.421 16.489 21.307 1.00 51.19 113 LYS A C 1
ATOM 961 O O . LYS A 1 113 ? -15.414 16.999 21.852 1.00 51.19 113 LYS A O 1
#

Radius of gyration: 29.06 Å; Cα contacts (8 Å, |Δi|>4): 52; chains: 1; bounding box: 57×49×68 Å

Nearest PDB structures (foldseek):
  8b4h-assembly1_A  TM=4.000E-01  e=1.912E-01  Geobacillus stearothermophilus
  3ikt-assembly1_A  TM=5.485E-01  e=4.204E+00  Thermus thermophilus HB27
  2vt2-assembly1_B  TM=5.292E-01  e=5.333E+00  Bacillus subtilis
  3ikv-assembly1_B  TM=3.785E-01  e=3.962E+00  Thermus thermophilus HB27
  5ipl-assembl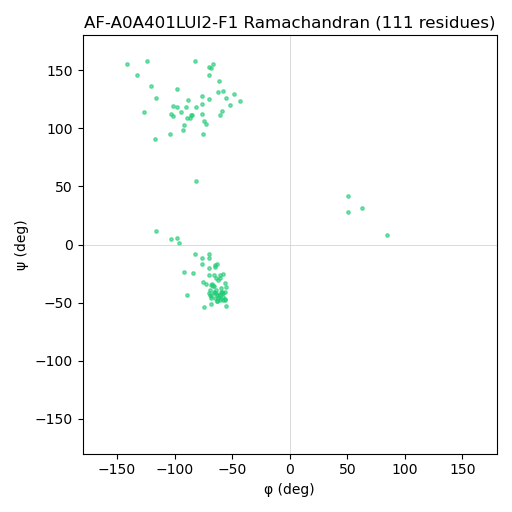y1_F  TM=4.679E-01  e=9.662E+00  Escherichia coli

Foldseek 3Di:
DDDDDDDDDDDDDDDDDQDLLCLCVVLVVCVVVVHDDDDLVVVCVVNVHDSVSSVCNNVVVPDDDPPPDDQLCNVCVVVVCVQPDPPDPDDDPDPVSVVVCCCPPVVDDSDDD

Solvent-accessible surface area (backbone atoms only — not comparable to full-atom values): 7415 Å² total; per-residue (Å²): 133,88,82,85,83,86,81,89,77,92,77,93,74,89,82,86,76,89,47,68,77,48,34,38,57,51,43,53,52,31,64,76,66,72,49,77,86,76,64,44,68,60,54,14,63,78,70,73,44,58,46,68,57,44,50,34,31,34,74,58,64,67,76,73,79,78,72,85,73,82,54,80,59,64,84,44,45,68,61,53,50,56,54,68,32,91,89,42,93,59,82,65,94,41,73,66,55,45,50,52,45,38,38,69,76,68,64,52,72,83,66,86,129

Sequence (113 aa):
MVINMIYMININTEIFLRSVKDLNKLKLLVEVNNWDRPNFSAIARELGVDRRTVKKYYDGDIKKVRKSKKSKIDDFYDIISSLLSAETDQIFYYKSHLYRYLVREKRIRLFKK

Mean predicted aligned error: 11.88 Å

Secondary structure (DSSP, 8-state):
------------------SGGGHHHHHHHHHHTTPPPP-HHHHHHHHTS-HHHHHHHHHT--------PPPTTGGGHHHHHHHTSTT-S---SSHHHHHHHHHHTS---SS--